Protein AF-A0A9E3QAK2-F1 (afdb_monomer_lite)

Radius of gyration: 11.98 Å; chains: 1; bounding box: 25×26×26 Å

pLDDT: mean 93.02, std 4.99, range [64.69, 97.0]

Secondary structure (DSSP, 8-state):
-TTEEEEE-TTS-EEEEETTEE----TT-BTTB---TTGGG------

Foldseek 3Di:
DVQWDWDQDPVRDIFIDGNNHTDDDDPPDDVPDDDCDPPPPDHDDDD

Structure (mmCIF, N/CA/C/O backbone):
data_AF-A0A9E3QAK2-F1
#
_entry.id   AF-A0A9E3QAK2-F1
#
loop_
_atom_site.group_PDB
_atom_site.id
_atom_site.type_symbol
_atom_site.label_atom_id
_atom_site.label_alt_id
_atom_site.label_comp_id
_atom_site.label_asym_id
_atom_site.label_entity_id
_atom_site.label_seq_id
_atom_site.pdbx_PDB_ins_code
_atom_site.Cartn_x
_atom_site.Cartn_y
_atom_site.Cartn_z
_atom_site.occupancy
_atom_site.B_iso_or_equiv
_atom_site.auth_seq_id
_atom_site.auth_comp_id
_atom_site.auth_asym_id
_atom_site.auth_atom_id
_atom_site.pdbx_PDB_model_num
ATOM 1 N N . PRO A 1 1 ? -6.733 11.468 5.720 1.00 64.69 1 PRO A N 1
ATOM 2 C CA . PRO A 1 1 ? -7.492 11.188 4.483 1.00 64.69 1 PRO A CA 1
ATOM 3 C C . PRO A 1 1 ? -8.736 10.364 4.805 1.00 64.69 1 PRO A C 1
ATOM 5 O O . PRO A 1 1 ? -8.620 9.253 5.313 1.00 64.69 1 PRO A O 1
ATOM 8 N N . ASP A 1 2 ? -9.907 10.915 4.510 1.00 82.69 2 ASP A N 1
ATOM 9 C CA . ASP A 1 2 ? -11.205 10.383 4.957 1.00 82.69 2 ASP A CA 1
ATOM 10 C C . ASP A 1 2 ? -11.560 9.024 4.329 1.00 82.69 2 ASP A C 1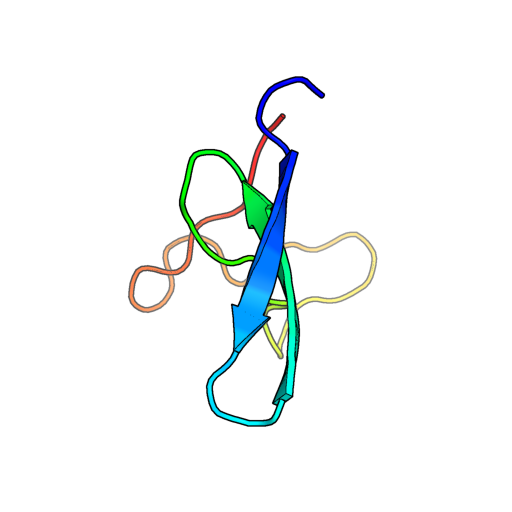
ATOM 12 O O . ASP A 1 2 ? -12.516 8.367 4.729 1.00 82.69 2 ASP A O 1
ATOM 16 N N . LYS A 1 3 ? -10.768 8.582 3.345 1.00 91.25 3 LYS A N 1
ATOM 17 C CA . LYS A 1 3 ? -10.965 7.336 2.596 1.00 91.25 3 LYS A CA 1
ATOM 18 C C . LYS A 1 3 ? -10.034 6.191 2.996 1.00 91.25 3 LYS A C 1
ATOM 20 O O . LYS A 1 3 ? -10.134 5.120 2.398 1.00 91.25 3 LYS A O 1
ATOM 25 N N . VAL A 1 4 ? -9.132 6.392 3.960 1.00 94.94 4 VAL A N 1
ATOM 26 C CA . VAL A 1 4 ? -8.244 5.327 4.455 1.00 94.94 4 VAL A CA 1
ATOM 27 C C . VAL A 1 4 ? -8.924 4.577 5.595 1.00 94.94 4 VAL A C 1
ATOM 29 O O . VAL A 1 4 ? -9.384 5.179 6.559 1.00 94.94 4 VAL A O 1
ATOM 32 N N . THR A 1 5 ? -8.952 3.253 5.498 1.00 96.19 5 THR A N 1
ATOM 33 C CA . THR A 1 5 ? -9.498 2.348 6.518 1.00 96.19 5 THR A CA 1
ATOM 34 C C . THR A 1 5 ? -8.536 1.189 6.771 1.00 96.19 5 THR A C 1
ATOM 36 O O . THR A 1 5 ? -7.594 0.977 6.007 1.00 96.19 5 THR A O 1
ATOM 39 N N . VAL A 1 6 ? -8.757 0.440 7.852 1.00 96.38 6 VAL A N 1
ATOM 40 C CA . VAL A 1 6 ? -8.031 -0.801 8.148 1.00 96.38 6 VAL A CA 1
ATOM 41 C C . VAL A 1 6 ? -9.009 -1.967 8.060 1.00 96.38 6 VAL A C 1
ATOM 43 O O . VAL A 1 6 ? -10.067 -1.932 8.683 1.00 96.38 6 VAL A O 1
ATOM 46 N N . ILE A 1 7 ? -8.649 -3.000 7.301 1.00 95.88 7 ILE A N 1
ATOM 47 C CA . ILE A 1 7 ? -9.431 -4.227 7.137 1.00 95.88 7 ILE A CA 1
ATOM 48 C C . ILE A 1 7 ? -8.731 -5.409 7.809 1.00 95.88 7 ILE A C 1
ATOM 50 O O . ILE A 1 7 ? -7.502 -5.500 7.816 1.00 95.88 7 ILE A O 1
ATOM 54 N N . LYS A 1 8 ? -9.526 -6.331 8.358 1.00 96.56 8 LYS A N 1
ATOM 55 C CA . LYS A 1 8 ? -9.054 -7.605 8.910 1.00 96.56 8 LYS A CA 1
ATOM 56 C C . LYS A 1 8 ? -9.047 -8.650 7.794 1.00 96.56 8 LYS A C 1
ATOM 58 O O . LYS A 1 8 ? -10.070 -8.866 7.147 1.00 96.56 8 LYS A O 1
ATOM 63 N N . ARG A 1 9 ? -7.902 -9.283 7.558 1.00 93.56 9 ARG A N 1
ATOM 64 C CA . ARG A 1 9 ? -7.749 -10.360 6.576 1.00 93.56 9 ARG A CA 1
ATOM 65 C C . ARG A 1 9 ? -8.114 -11.709 7.193 1.00 93.56 9 ARG A C 1
ATOM 67 O O . ARG A 1 9 ? -8.091 -11.879 8.412 1.00 93.56 9 ARG A O 1
ATOM 74 N N . THR A 1 10 ? -8.430 -12.682 6.343 1.00 94.62 10 THR A N 1
ATOM 75 C CA . THR A 1 10 ? -8.751 -14.060 6.757 1.00 94.62 10 THR A CA 1
ATOM 76 C C . THR A 1 10 ? -7.573 -14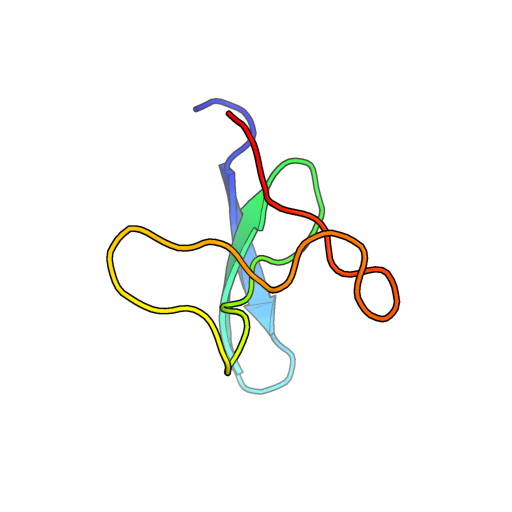.767 7.429 1.00 94.62 10 THR A C 1
ATOM 78 O O . THR A 1 10 ? -7.783 -15.622 8.281 1.00 94.62 10 THR A O 1
ATOM 81 N N . ASP A 1 11 ? -6.345 -14.367 7.096 1.00 94.38 11 ASP A N 1
ATOM 82 C CA . ASP A 1 11 ? -5.096 -14.816 7.729 1.00 94.38 11 ASP A CA 1
ATOM 83 C C . ASP A 1 11 ? -4.852 -14.200 9.127 1.00 94.38 11 ASP A C 1
ATOM 85 O O . ASP A 1 11 ? -3.836 -14.469 9.764 1.00 94.38 11 ASP A O 1
ATOM 89 N N . GLY A 1 12 ? -5.776 -13.371 9.623 1.00 95.50 12 GLY A N 1
ATOM 90 C CA . GLY A 1 12 ? -5.695 -12.731 10.934 1.00 95.50 12 GLY A CA 1
ATOM 91 C C . GLY A 1 12 ? -4.869 -11.443 10.962 1.00 95.50 12 GLY A C 1
ATOM 92 O O . GLY A 1 12 ? -4.866 -10.757 11.989 1.00 95.50 12 GLY A O 1
ATOM 93 N N . THR A 1 13 ? -4.223 -11.055 9.863 1.00 95.94 13 THR A N 1
ATOM 94 C CA . THR A 1 13 ? -3.479 -9.793 9.770 1.00 95.94 13 THR A CA 1
ATOM 95 C C . THR A 1 13 ? -4.398 -8.608 9.456 1.00 95.94 13 THR A C 1
ATOM 97 O O . THR A 1 13 ? -5.571 -8.770 9.106 1.00 95.94 13 THR A O 1
ATOM 100 N N . SER A 1 14 ? -3.881 -7.392 9.630 1.00 96.81 14 SER A N 1
ATOM 101 C CA . SER A 1 14 ? -4.578 -6.152 9.280 1.00 96.81 14 SER A CA 1
ATOM 102 C C . SER A 1 14 ? -3.918 -5.510 8.063 1.00 96.81 14 SER A C 1
ATOM 104 O O . SER A 1 14 ? -2.694 -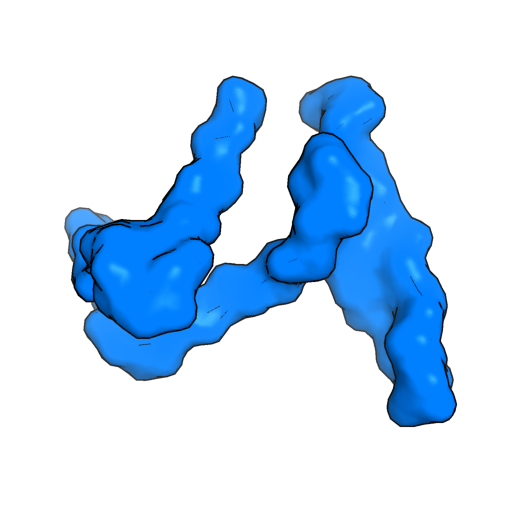5.522 7.947 1.00 96.81 14 SER A O 1
ATOM 106 N N . GLN A 1 15 ? -4.712 -4.915 7.177 1.00 97.00 15 GLN A N 1
ATOM 107 C CA . GLN A 1 15 ? -4.229 -4.236 5.974 1.00 97.00 15 GLN A CA 1
ATOM 108 C C . GLN A 1 15 ? -4.918 -2.884 5.802 1.00 97.00 15 GLN A C 1
ATOM 110 O O . GLN A 1 15 ? -6.080 -2.728 6.171 1.00 97.00 15 GLN A O 1
ATOM 115 N N . TYR A 1 16 ? -4.221 -1.909 5.222 1.00 96.25 16 TYR A N 1
ATOM 116 C CA . TYR A 1 16 ? -4.842 -0.647 4.835 1.00 96.25 16 TYR A CA 1
ATOM 117 C C . TYR A 1 16 ? -5.680 -0.809 3.568 1.00 96.25 16 TYR A C 1
ATOM 119 O O . TYR A 1 16 ? -5.299 -1.517 2.635 1.00 96.25 16 TYR A O 1
ATOM 127 N N . ALA A 1 17 ? -6.800 -0.106 3.521 1.00 95.94 17 ALA A N 1
ATOM 128 C CA . ALA A 1 17 ? -7.629 0.033 2.342 1.00 95.94 17 ALA A CA 1
ATOM 129 C C . ALA A 1 17 ? -7.872 1.514 2.048 1.00 95.94 17 ALA A C 1
ATOM 131 O O . ALA A 1 17 ? -7.997 2.327 2.965 1.00 95.94 17 ALA A O 1
ATOM 132 N N . TYR A 1 18 ? -7.961 1.857 0.768 1.00 95.62 18 TYR A N 1
ATOM 133 C CA . TYR A 1 18 ? -8.298 3.191 0.294 1.00 95.62 18 TYR A CA 1
ATOM 134 C C . TYR A 1 18 ? -9.552 3.113 -0.574 1.00 95.62 18 TYR A C 1
ATOM 136 O O . TYR A 1 18 ? -9.608 2.348 -1.536 1.00 95.62 18 TYR A O 1
ATOM 144 N N . SER A 1 19 ? -10.580 3.885 -0.216 1.00 93.25 19 SER A N 1
ATOM 145 C CA . SER A 1 19 ? -11.863 3.916 -0.932 1.00 93.25 19 SER A CA 1
ATOM 146 C C . SER A 1 19 ? -12.487 2.520 -1.139 1.00 93.25 19 SER A C 1
ATOM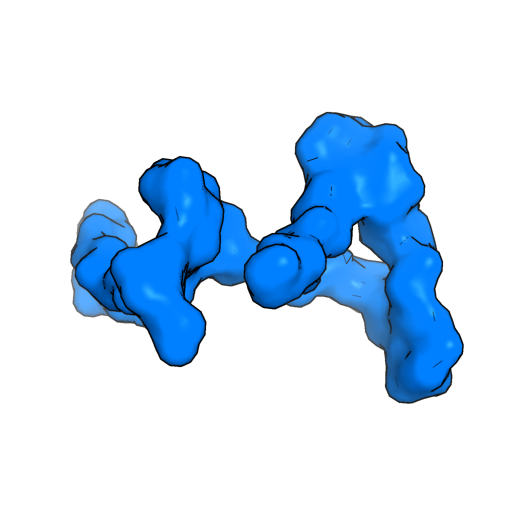 148 O O . SER A 1 19 ? -13.055 2.238 -2.191 1.00 93.25 19 SER A O 1
ATOM 150 N N . GLY A 1 20 ? -12.359 1.636 -0.142 1.00 91.88 20 GLY A N 1
ATOM 151 C CA . GLY A 1 20 ? -12.890 0.266 -0.174 1.00 91.88 20 GLY A CA 1
ATOM 152 C C . GLY A 1 20 ? -11.990 -0.779 -0.849 1.00 91.88 20 GLY A C 1
ATOM 153 O O . GLY A 1 20 ? -12.319 -1.961 -0.810 1.00 91.88 20 GLY A O 1
ATOM 154 N N . MET A 1 21 ? -10.848 -0.386 -1.422 1.00 92.50 21 MET A N 1
ATOM 155 C CA . MET A 1 21 ? -9.891 -1.300 -2.061 1.00 92.50 21 MET A CA 1
ATOM 156 C C . MET A 1 21 ? -8.662 -1.525 -1.176 1.00 92.50 21 MET A C 1
ATOM 158 O O . MET A 1 21 ? -8.074 -0.567 -0.679 1.00 92.50 21 MET A O 1
ATOM 162 N N . ALA A 1 22 ? -8.254 -2.782 -0.989 1.00 94.69 22 ALA A N 1
ATOM 163 C CA . ALA A 1 22 ? -7.061 -3.131 -0.214 1.00 94.69 22 ALA A CA 1
ATOM 164 C C . ALA A 1 22 ? -5.770 -2.651 -0.906 1.00 94.69 22 ALA A C 1
ATOM 166 O O . ALA A 1 22 ? -5.604 -2.835 -2.111 1.00 94.69 22 ALA A O 1
ATOM 167 N N . LEU A 1 23 ? -4.847 -2.061 -0.141 1.00 95.00 23 LEU A N 1
ATOM 168 C CA . LEU A 1 23 ? -3.589 -1.509 -0.650 1.00 95.00 23 LEU A CA 1
ATOM 169 C C . LEU A 1 23 ? -2.450 -2.528 -0.612 1.00 95.00 23 LEU A C 1
ATOM 171 O O . LEU A 1 23 ? -2.212 -3.170 0.411 1.00 95.00 23 LEU A O 1
ATOM 175 N N . TYR A 1 24 ? -1.689 -2.601 -1.702 1.00 94.12 24 TYR A N 1
ATOM 176 C CA . TYR A 1 24 ? -0.517 -3.461 -1.852 1.00 94.12 24 TYR A CA 1
ATOM 177 C C . TYR A 1 24 ? 0.661 -2.678 -2.427 1.00 94.12 24 TYR A C 1
ATOM 179 O O . TYR A 1 24 ? 0.471 -1.698 -3.146 1.00 94.12 24 TYR A O 1
ATOM 187 N N . TYR A 1 25 ? 1.872 -3.157 -2.151 1.00 93.62 25 TYR A N 1
ATOM 188 C CA . TYR A 1 25 ? 3.061 -2.724 -2.876 1.00 93.62 25 TYR A CA 1
ATOM 189 C C . TYR A 1 25 ? 3.201 -3.519 -4.165 1.00 93.62 25 TYR A C 1
ATOM 191 O O . TYR A 1 25 ? 2.967 -4.731 -4.187 1.00 93.62 25 TYR A O 1
ATOM 199 N N . TYR A 1 26 ? 3.616 -2.842 -5.230 1.00 95.19 26 TYR A N 1
ATOM 200 C CA . TYR A 1 26 ? 4.003 -3.521 -6.450 1.00 95.19 26 TYR A CA 1
ATOM 201 C C . TYR A 1 26 ? 5.457 -3.979 -6.344 1.00 95.19 26 TYR A C 1
ATOM 203 O O . TYR A 1 26 ? 6.342 -3.200 -5.998 1.00 95.19 26 TYR A O 1
ATOM 211 N N . THR A 1 27 ? 5.714 -5.257 -6.627 1.00 95.00 27 THR A N 1
ATOM 212 C CA . THR A 1 27 ? 7.009 -5.882 -6.307 1.00 95.00 27 THR A CA 1
ATOM 213 C C . THR A 1 27 ? 8.200 -5.299 -7.068 1.00 95.00 27 THR A C 1
ATOM 215 O O . THR A 1 27 ? 9.330 -5.471 -6.621 1.00 95.00 27 THR A O 1
ATOM 218 N N .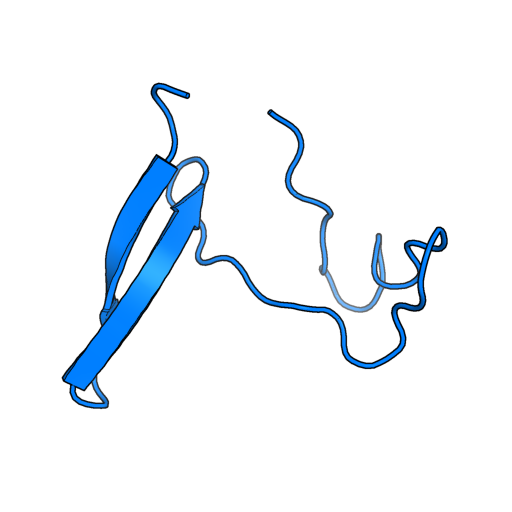 SER A 1 28 ? 7.971 -4.663 -8.220 1.00 94.38 28 SER A N 1
ATOM 219 C CA . SER A 1 28 ? 9.031 -4.073 -9.049 1.00 94.38 28 SER A CA 1
ATOM 220 C C . SER A 1 28 ? 9.179 -2.564 -8.861 1.00 94.38 28 SER A C 1
ATOM 222 O O . SER A 1 28 ? 10.000 -1.952 -9.545 1.00 94.38 28 SER A O 1
ATOM 224 N N . ASP A 1 29 ? 8.410 -1.955 -7.954 1.00 93.12 29 ASP A N 1
ATOM 225 C CA . ASP A 1 29 ? 8.587 -0.541 -7.642 1.00 93.12 29 ASP A CA 1
ATOM 226 C C . ASP A 1 29 ? 9.941 -0.294 -6.970 1.00 93.12 29 ASP A C 1
ATOM 228 O O . ASP A 1 29 ? 10.465 -1.108 -6.209 1.00 93.12 29 ASP A O 1
ATOM 232 N N . SER A 1 30 ? 10.510 0.872 -7.263 1.00 94.44 30 SER A N 1
ATOM 233 C CA . SER A 1 30 ? 11.785 1.324 -6.707 1.00 94.44 30 SER A CA 1
ATOM 234 C C . SER A 1 30 ? 11.646 2.759 -6.220 1.00 94.44 30 SER A C 1
ATOM 236 O O . SER A 1 30 ? 10.734 3.469 -6.639 1.00 94.44 30 SER A O 1
ATOM 238 N N . VAL A 1 31 ? 12.562 3.223 -5.370 1.00 94.00 31 VAL A N 1
ATOM 239 C CA . VAL A 1 31 ? 12.533 4.602 -4.859 1.00 94.00 31 VAL A CA 1
ATOM 240 C C . VAL A 1 31 ? 12.405 5.604 -6.016 1.00 94.00 31 VAL A C 1
ATOM 242 O O . VAL A 1 31 ? 13.225 5.624 -6.931 1.00 94.00 31 VAL A O 1
ATOM 245 N N . GLY A 1 32 ? 11.345 6.416 -5.984 1.00 93.00 32 GLY A N 1
ATOM 246 C CA . GLY A 1 32 ? 11.059 7.430 -7.003 1.00 93.00 32 GLY A CA 1
ATOM 247 C C . GLY A 1 32 ? 10.472 6.907 -8.321 1.00 93.00 32 GLY A C 1
ATOM 248 O O . GLY A 1 32 ? 10.257 7.707 -9.229 1.00 93.00 32 GLY A O 1
ATOM 249 N N . LYS A 1 33 ? 10.194 5.603 -8.456 1.00 93.56 33 LYS A N 1
ATOM 250 C CA . LYS A 1 33 ? 9.563 5.023 -9.650 1.00 93.56 33 LYS A CA 1
ATOM 251 C C . LYS A 1 33 ? 8.350 4.184 -9.288 1.00 93.56 33 LYS A C 1
ATOM 253 O O . LYS A 1 33 ? 8.451 3.244 -8.505 1.00 93.56 33 LYS A O 1
ATOM 258 N N . VAL A 1 34 ? 7.242 4.482 -9.955 1.00 94.06 34 VAL A N 1
ATOM 259 C CA . VAL A 1 34 ? 6.009 3.706 -9.869 1.00 94.06 34 VAL A CA 1
ATOM 260 C C . VAL A 1 34 ? 5.834 2.969 -11.186 1.00 94.06 34 VAL A C 1
ATOM 262 O O . VAL A 1 34 ? 5.595 3.575 -12.226 1.00 94.06 34 VAL A O 1
ATOM 265 N N . THR A 1 35 ? 6.049 1.664 -11.148 1.00 95.06 35 THR A N 1
ATOM 266 C CA . THR A 1 35 ? 6.100 0.782 -12.320 1.00 95.06 35 THR A CA 1
ATOM 267 C C . THR A 1 35 ? 4.886 -0.127 -12.417 1.00 95.06 35 THR A C 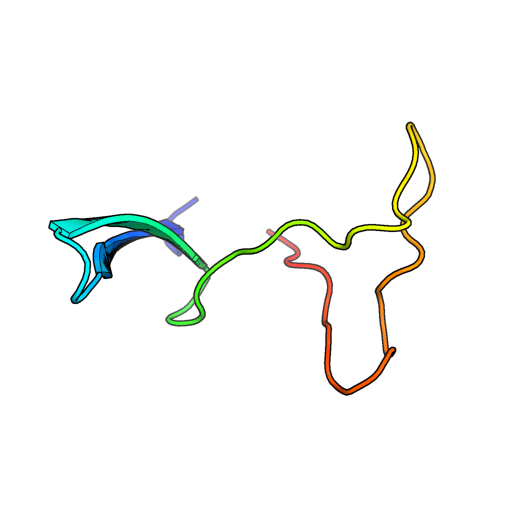1
ATOM 269 O O . THR A 1 35 ? 4.605 -0.640 -13.493 1.00 95.06 35 THR A O 1
ATOM 272 N N . GLY A 1 36 ? 4.151 -0.311 -11.318 1.00 92.81 36 GLY A N 1
ATOM 273 C CA . GLY A 1 36 ? 2.979 -1.181 -11.287 1.00 92.81 36 GLY A CA 1
ATOM 274 C C . GLY A 1 36 ? 1.735 -0.628 -11.969 1.00 92.81 36 GLY A C 1
ATOM 275 O O . GLY A 1 36 ? 0.824 -1.401 -12.253 1.00 92.81 36 GLY A O 1
ATOM 276 N N . ASP A 1 37 ? 1.638 0.681 -12.220 1.00 94.12 37 ASP A N 1
ATOM 277 C CA . ASP A 1 37 ? 0.387 1.257 -12.723 1.00 94.12 37 ASP A CA 1
ATOM 278 C C . ASP A 1 37 ? -0.022 0.669 -14.080 1.00 94.12 37 ASP A C 1
ATOM 280 O O . ASP A 1 37 ? 0.723 0.706 -15.055 1.00 94.12 37 ASP A O 1
ATOM 284 N N . GLY A 1 38 ? -1.236 0.125 -14.150 1.00 92.88 38 GLY A N 1
ATOM 285 C CA . GLY A 1 38 ? -1.792 -0.473 -15.363 1.00 92.88 38 GLY A CA 1
ATOM 286 C C . GLY A 1 38 ? -1.366 -1.914 -15.606 1.00 92.88 38 GLY A C 1
ATOM 287 O O . GLY A 1 38 ? -1.967 -2.571 -16.455 1.00 92.88 38 GLY A O 1
ATOM 288 N N . ILE A 1 39 ? -0.414 -2.451 -14.842 1.00 94.56 39 ILE A N 1
ATOM 289 C CA . ILE A 1 39 ? 0.008 -3.841 -14.996 1.00 94.56 39 ILE A CA 1
ATOM 290 C C . ILE A 1 39 ? -1.029 -4.756 -14.353 1.00 94.56 39 ILE A C 1
ATOM 292 O O . ILE A 1 39 ? -1.257 -4.713 -13.148 1.00 94.56 39 ILE A O 1
ATOM 296 N N . SER A 1 40 ? -1.661 -5.607 -15.165 1.00 91.50 40 SER A N 1
ATOM 297 C CA . SER A 1 40 ? -2.611 -6.629 -14.702 1.00 91.50 40 SER A CA 1
ATOM 298 C C . SER A 1 40 ? -3.724 -6.082 -13.786 1.00 91.50 40 SER A C 1
ATOM 300 O O . SER A 1 40 ? -4.139 -6.742 -12.834 1.00 91.50 40 SER A O 1
ATOM 302 N N . GLY A 1 41 ? -4.197 -4.859 -14.052 1.00 88.25 41 GLY A N 1
ATOM 303 C CA . GLY A 1 41 ? -5.238 -4.203 -13.252 1.00 88.25 41 GLY A CA 1
ATOM 304 C C . GLY A 1 41 ? -4.743 -3.524 -11.971 1.00 88.25 41 GLY A C 1
ATOM 305 O O . GLY A 1 41 ? -5.557 -2.952 -11.248 1.00 88.25 41 GLY A O 1
ATOM 306 N N . PHE A 1 42 ? -3.435 -3.519 -11.697 1.00 92.44 42 PHE A N 1
ATOM 307 C CA . PHE A 1 42 ? -2.864 -2.727 -10.612 1.00 92.44 42 PHE A CA 1
ATOM 308 C C . PHE A 1 42 ? -3.024 -1.229 -10.907 1.00 92.44 42 PHE A C 1
ATOM 310 O O . PHE A 1 42 ? -2.887 -0.762 -12.047 1.00 92.44 42 PHE A O 1
ATOM 317 N N . LYS A 1 43 ? -3.363 -0.470 -9.867 1.00 94.00 43 LYS A N 1
ATOM 318 C CA . LYS A 1 43 ? -3.614 0.969 -9.926 1.00 94.00 43 LYS A CA 1
ATOM 319 C C . LYS A 1 43 ? -2.989 1.630 -8.715 1.00 94.00 43 LYS A C 1
ATOM 321 O O . LYS A 1 43 ? -3.136 1.157 -7.590 1.00 94.00 43 LYS A O 1
ATOM 326 N N . VAL A 1 44 ? -2.310 2.740 -8.965 1.00 93.88 44 VAL A N 1
ATOM 327 C CA . VAL A 1 44 ? -1.726 3.565 -7.910 1.00 93.88 44 VAL A CA 1
ATOM 328 C C . VAL A 1 44 ? -2.854 4.233 -7.141 1.00 93.88 44 VAL A C 1
ATOM 330 O O . VAL A 1 44 ? -3.725 4.866 -7.736 1.00 93.88 44 VAL A O 1
ATOM 333 N N . ALA A 1 45 ? -2.842 4.093 -5.818 1.00 92.62 45 ALA A N 1
ATOM 334 C CA . ALA A 1 45 ? -3.776 4.813 -4.970 1.00 92.62 45 ALA A CA 1
ATOM 335 C C . ALA A 1 45 ? -3.343 6.278 -4.870 1.00 92.62 45 ALA A C 1
ATOM 337 O O . ALA A 1 45 ? -2.278 6.589 -4.335 1.00 92.62 45 ALA A O 1
ATOM 338 N N . THR A 1 46 ? -4.175 7.172 -5.388 1.00 88.69 46 THR A N 1
ATOM 339 C CA . THR A 1 46 ? -4.001 8.619 -5.263 1.00 88.69 46 THR A CA 1
ATOM 340 C C . THR A 1 46 ? -4.902 9.154 -4.145 1.00 88.69 46 THR A C 1
ATOM 342 O O . THR A 1 46 ? -6.024 8.658 -4.024 1.00 88.69 46 THR A O 1
ATOM 345 N N . PRO A 1 47 ? -4.440 10.124 -3.330 1.00 85.31 47 PRO A N 1
ATOM 346 C CA . PRO A 1 47 ? -5.233 10.737 -2.263 1.00 85.31 47 PRO A CA 1
ATOM 347 C C . PRO A 1 47 ? -6.567 11.331 -2.707 1.00 85.31 47 PRO A C 1
ATOM 349 O O . PRO A 1 47 ? -6.660 11.826 -3.850 1.00 85.31 47 PRO A O 1
#

Sequence (47 aa):
PDKVTVIKRTDGTSQYAYSGMALYYYTSDSVGKVTGDGISGFKVATP